Protein AF-A0A6B3FTX3-F1 (afdb_monomer)

Solvent-accessible surface area (backbone atoms only — not comparable to full-atom values): 3474 Å² total; per-residue (Å²): 143,47,80,65,55,66,71,44,35,85,53,52,52,60,51,51,56,52,38,51,55,41,26,54,59,33,13,76,73,61,37,74,90,27,68,63,9,54,52,51,16,53,53,50,50,54,52,51,53,50,62,68,42,49,65,53,51,59,64,70,76,106

Structure (mmCIF, N/CA/C/O backbone):
data_AF-A0A6B3FTX3-F1
#
_entry.id   AF-A0A6B3FTX3-F1
#
loop_
_atom_site.group_PDB
_atom_site.id
_atom_site.type_symbol
_atom_site.label_atom_id
_atom_site.label_alt_id
_atom_site.label_comp_id
_atom_site.label_asym_id
_atom_site.label_entity_id
_atom_site.label_seq_id
_atom_site.pdbx_PDB_ins_code
_atom_site.Cartn_x
_atom_site.Cartn_y
_atom_site.Cartn_z
_atom_site.occupancy
_atom_site.B_iso_or_equiv
_atom_site.auth_seq_id
_atom_site.auth_comp_id
_atom_site.auth_asym_id
_atom_site.auth_atom_id
_atom_site.pdbx_PDB_model_num
ATOM 1 N N . MET A 1 1 ? 18.812 -7.745 10.301 1.00 53.47 1 MET A N 1
ATOM 2 C CA . MET A 1 1 ? 17.805 -7.116 9.424 1.00 53.47 1 MET A CA 1
ATOM 3 C C . MET A 1 1 ? 16.376 -7.459 9.849 1.00 53.47 1 MET A C 1
ATOM 5 O O . MET A 1 1 ? 15.677 -8.128 9.106 1.00 53.47 1 MET A O 1
ATOM 9 N N . ASP A 1 2 ? 15.805 -7.073 10.989 1.00 63.75 2 ASP A N 1
ATOM 10 C CA . ASP A 1 2 ? 16.213 -6.460 12.268 1.00 63.75 2 ASP A CA 1
ATOM 11 C C . ASP A 1 2 ? 14.957 -6.569 13.155 1.00 63.75 2 ASP A C 1
ATOM 13 O O . ASP A 1 2 ? 13.856 -6.439 12.628 1.00 63.75 2 ASP A O 1
ATOM 17 N N . THR A 1 3 ? 15.065 -6.804 14.465 1.00 75.88 3 THR A N 1
ATOM 18 C CA . THR A 1 3 ? 13.954 -7.053 15.425 1.00 75.88 3 THR A CA 1
ATOM 19 C C . THR A 1 3 ? 12.729 -6.120 15.292 1.00 75.88 3 THR A C 1
ATOM 21 O O . THR A 1 3 ? 11.598 -6.474 15.629 1.00 75.88 3 THR A O 1
ATOM 24 N N . ILE A 1 4 ? 12.935 -4.920 14.756 1.00 75.81 4 ILE A N 1
ATOM 25 C CA . ILE A 1 4 ? 11.897 -3.929 14.453 1.00 75.81 4 ILE A CA 1
ATOM 26 C C . ILE A 1 4 ? 11.011 -4.375 13.274 1.00 75.81 4 ILE A C 1
ATOM 28 O O . ILE A 1 4 ? 9.790 -4.274 13.344 1.00 75.81 4 ILE A O 1
ATOM 32 N N . ALA A 1 5 ? 11.589 -4.925 12.206 1.00 78.94 5 ALA A N 1
ATOM 33 C CA . ALA A 1 5 ? 10.833 -5.428 11.060 1.00 78.94 5 ALA A CA 1
ATOM 34 C C . ALA A 1 5 ? 9.937 -6.615 11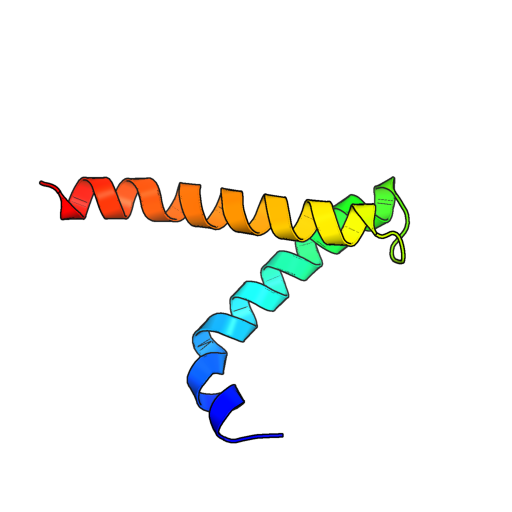.444 1.00 78.94 5 ALA A C 1
ATOM 36 O O . ALA A 1 5 ? 8.812 -6.711 10.958 1.00 78.94 5 ALA A O 1
ATOM 37 N N . SER A 1 6 ? 10.388 -7.480 12.363 1.00 84.56 6 SER A N 1
ATOM 38 C CA . SER A 1 6 ? 9.548 -8.567 12.879 1.00 84.56 6 SER A CA 1
ATOM 39 C C . SER A 1 6 ? 8.359 -8.051 13.690 1.00 84.56 6 SER A C 1
ATOM 41 O O . SER A 1 6 ? 7.275 -8.618 13.580 1.00 84.56 6 SER A O 1
ATOM 43 N N . LEU A 1 7 ? 8.517 -6.946 14.430 1.00 89.88 7 LEU A N 1
ATOM 44 C CA . LEU A 1 7 ? 7.422 -6.316 15.176 1.00 89.88 7 LEU A CA 1
ATOM 45 C C . LEU A 1 7 ? 6.329 -5.767 14.245 1.00 89.88 7 LEU A C 1
ATOM 47 O O . LEU A 1 7 ? 5.145 -5.907 14.532 1.00 89.88 7 LEU A O 1
ATOM 51 N N . PHE A 1 8 ? 6.719 -5.179 13.113 1.00 91.56 8 PHE A N 1
ATOM 52 C CA . PHE A 1 8 ? 5.787 -4.598 12.138 1.00 91.56 8 PHE A CA 1
ATOM 53 C C . PHE A 1 8 ? 5.400 -5.543 10.998 1.00 91.56 8 PHE A C 1
ATOM 55 O O . PHE A 1 8 ? 4.641 -5.144 10.114 1.00 91.56 8 PHE A O 1
ATOM 62 N N . SER A 1 9 ? 5.877 -6.790 11.019 1.00 90.06 9 SER A N 1
ATOM 63 C CA . SER A 1 9 ? 5.625 -7.793 9.975 1.00 90.06 9 SER A CA 1
ATOM 64 C C . SER A 1 9 ? 4.136 -7.958 9.662 1.00 90.06 9 SER A C 1
ATOM 66 O O . SER A 1 9 ? 3.747 -8.023 8.499 1.00 90.06 9 SER A O 1
ATOM 68 N N . PHE A 1 10 ? 3.281 -7.898 10.686 1.00 91.88 10 PHE A N 1
ATOM 69 C CA . PHE A 1 10 ? 1.831 -8.005 10.525 1.00 91.88 10 PHE A CA 1
ATOM 70 C C . PHE A 1 10 ? 1.216 -6.899 9.648 1.00 91.88 10 PHE A C 1
ATOM 72 O O . PHE A 1 10 ? 0.142 -7.101 9.091 1.00 91.88 10 PHE A O 1
ATOM 79 N N . ILE A 1 11 ? 1.882 -5.746 9.511 1.00 92.69 11 ILE A N 1
ATOM 80 C CA . ILE A 1 11 ? 1.470 -4.646 8.627 1.00 92.69 11 ILE A CA 1
ATOM 81 C C . ILE A 1 11 ? 2.259 -4.695 7.321 1.00 92.69 11 ILE 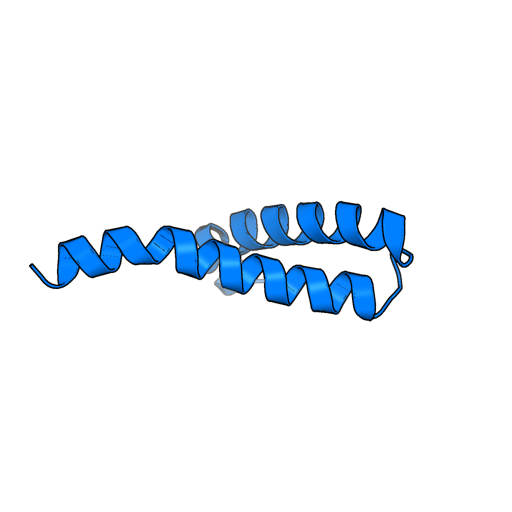A C 1
ATOM 83 O O . ILE A 1 11 ? 1.681 -4.580 6.242 1.00 92.69 11 ILE A O 1
ATOM 87 N N . THR A 1 12 ? 3.580 -4.853 7.394 1.00 91.88 12 THR A N 1
ATOM 88 C CA . THR A 1 12 ? 4.443 -4.746 6.212 1.00 91.88 12 THR A CA 1
ATOM 89 C C . THR A 1 12 ? 4.214 -5.889 5.230 1.00 91.88 12 THR A C 1
ATOM 91 O O . THR A 1 12 ? 4.231 -5.647 4.026 1.00 91.88 12 THR A O 1
ATOM 94 N N . THR A 1 13 ? 3.917 -7.101 5.708 1.00 92.81 13 THR A N 1
ATOM 95 C CA . THR A 1 13 ? 3.605 -8.253 4.855 1.00 92.81 13 THR A CA 1
ATOM 96 C C . THR A 1 13 ? 2.357 -8.025 3.991 1.00 92.81 13 THR A C 1
ATOM 98 O O . THR A 1 13 ? 2.491 -8.077 2.766 1.00 92.81 13 THR A O 1
ATOM 101 N N . PRO A 1 14 ? 1.160 -7.734 4.545 1.00 94.50 14 PRO A N 1
ATOM 102 C CA . PRO A 1 14 ? -0.020 -7.500 3.713 1.00 94.50 14 PRO A CA 1
ATOM 103 C C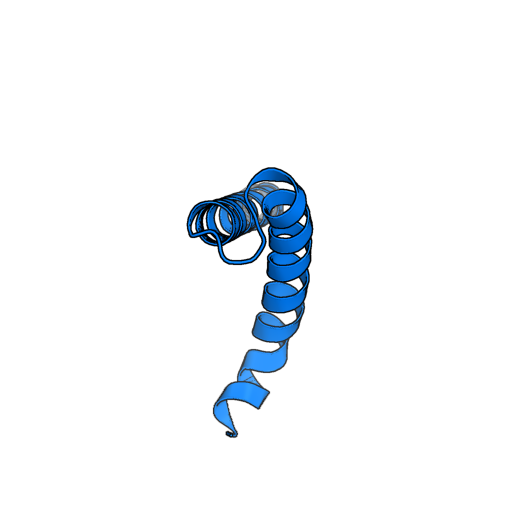 . PRO A 1 14 ? 0.117 -6.246 2.844 1.00 94.50 14 PRO A C 1
ATOM 105 O O . PRO A 1 14 ? -0.274 -6.274 1.681 1.00 94.50 14 PRO A O 1
ATOM 108 N N . VAL A 1 15 ? 0.718 -5.166 3.354 1.00 94.94 15 VAL A N 1
ATOM 109 C CA . VAL A 1 15 ? 0.934 -3.941 2.568 1.00 94.94 15 VAL A CA 1
ATOM 110 C C . VAL A 1 15 ? 1.830 -4.208 1.358 1.00 94.94 15 VAL A C 1
ATOM 112 O O . VAL A 1 15 ? 1.478 -3.826 0.243 1.00 94.94 15 VAL A O 1
ATOM 115 N N . SER A 1 16 ? 2.956 -4.900 1.556 1.00 94.69 16 SER A N 1
ATOM 116 C CA . SER A 1 16 ? 3.864 -5.274 0.470 1.00 94.69 16 SER A CA 1
ATOM 117 C C . SER A 1 16 ? 3.178 -6.195 -0.540 1.00 94.69 16 SER A C 1
ATOM 119 O O . SER A 1 16 ? 3.304 -5.987 -1.744 1.00 94.69 16 SER A O 1
ATOM 121 N N . TRP A 1 17 ? 2.381 -7.160 -0.075 1.00 95.44 17 TRP A N 1
ATOM 122 C CA . TRP A 1 17 ? 1.641 -8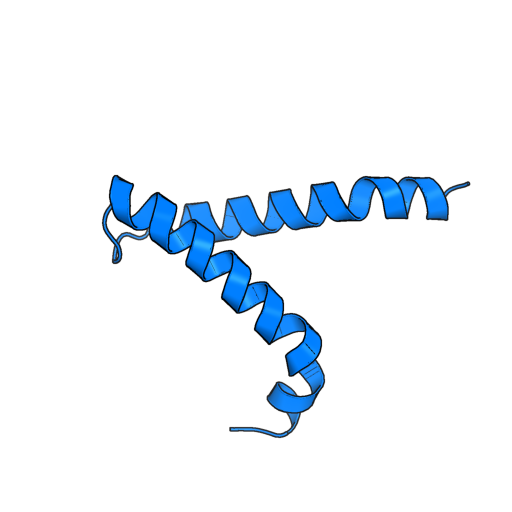.045 -0.970 1.00 95.44 17 TRP A CA 1
ATOM 123 C C . TRP A 1 17 ? 0.667 -7.276 -1.875 1.00 95.44 17 TRP A C 1
ATOM 125 O O . TRP A 1 17 ? 0.656 -7.505 -3.086 1.00 95.44 17 TRP A O 1
ATOM 135 N N . ILE A 1 18 ? -0.097 -6.331 -1.311 1.00 96.50 18 ILE A N 1
ATOM 136 C CA . ILE A 1 18 ? -1.060 -5.507 -2.059 1.00 96.50 18 ILE A CA 1
ATOM 137 C C . ILE A 1 18 ? -0.338 -4.586 -3.049 1.00 96.50 18 ILE A C 1
ATOM 139 O O . ILE A 1 18 ? -0.752 -4.489 -4.206 1.00 96.50 18 ILE A O 1
ATOM 143 N N . ILE A 1 19 ? 0.743 -3.920 -2.624 1.00 96.69 19 ILE A N 1
ATOM 144 C CA . ILE A 1 19 ? 1.451 -2.961 -3.481 1.00 96.69 19 ILE A CA 1
ATOM 145 C C . ILE A 1 19 ? 2.026 -3.642 -4.727 1.00 96.69 19 ILE A C 1
ATOM 147 O O . ILE A 1 19 ? 1.944 -3.081 -5.815 1.00 96.69 19 ILE A O 1
ATOM 151 N N . VAL A 1 20 ? 2.525 -4.879 -4.593 1.00 95.94 20 VAL A N 1
ATOM 152 C CA . VAL A 1 20 ? 3.046 -5.665 -5.719 1.00 95.94 20 VAL A CA 1
ATOM 153 C C . VAL A 1 20 ? 1.929 -6.067 -6.682 1.00 95.94 20 VAL A C 1
ATOM 155 O O . VAL A 1 20 ? 2.161 -6.087 -7.886 1.00 95.94 20 VAL A O 1
ATOM 158 N N . GLN A 1 21 ? 0.707 -6.345 -6.208 1.00 96.81 21 GLN A N 1
ATOM 159 C CA . GLN A 1 21 ? -0.404 -6.634 -7.125 1.00 96.81 21 GLN A CA 1
ATOM 160 C C . GLN A 1 21 ? -0.729 -5.425 -8.005 1.00 96.81 21 GLN A C 1
ATOM 162 O O . GLN A 1 21 ? -0.851 -5.568 -9.220 1.00 96.81 21 GLN A O 1
ATOM 167 N N . PHE A 1 22 ? -0.817 -4.232 -7.412 1.00 96.88 22 PHE A N 1
ATOM 168 C CA . PHE A 1 22 ? -1.035 -3.007 -8.181 1.00 96.88 22 PHE A CA 1
ATOM 169 C C . PHE A 1 22 ? 0.134 -2.701 -9.110 1.00 96.88 22 PHE A C 1
ATOM 171 O O . PHE A 1 22 ? -0.090 -2.362 -10.270 1.00 96.88 22 PHE A O 1
ATOM 178 N N . HIS A 1 23 ? 1.368 -2.889 -8.641 1.00 96.94 23 HIS A N 1
ATOM 179 C CA . HIS A 1 23 ? 2.553 -2.640 -9.454 1.00 96.94 23 HIS A CA 1
ATOM 180 C C . HIS A 1 23 ? 2.612 -3.565 -10.661 1.00 96.94 23 HIS A C 1
ATOM 182 O O . HIS A 1 23 ? 2.875 -3.084 -11.749 1.00 96.94 23 HIS A O 1
ATOM 188 N N . LYS A 1 24 ? 2.223 -4.837 -10.535 1.00 95.94 24 LYS A N 1
ATOM 189 C CA . LYS A 1 24 ? 2.110 -5.741 -11.691 1.00 95.94 24 LYS A CA 1
ATOM 190 C C . LYS A 1 24 ? 1.059 -5.277 -12.702 1.00 95.94 24 LYS A C 1
ATOM 192 O O . LYS A 1 24 ? 1.278 -5.385 -13.905 1.00 95.94 24 LYS A O 1
ATOM 197 N N . VAL A 1 25 ? -0.077 -4.756 -12.233 1.00 96.19 25 VAL A N 1
ATOM 198 C CA . VAL A 1 25 ? -1.135 -4.233 -13.115 1.00 96.19 25 VAL A CA 1
ATOM 199 C C . VAL A 1 25 ? -0.667 -2.970 -13.838 1.00 96.19 25 VAL A C 1
ATOM 201 O O . VAL A 1 25 ? -0.820 -2.867 -15.052 1.00 96.19 25 VAL A O 1
ATOM 204 N N . TYR A 1 26 ? -0.076 -2.015 -13.121 1.00 96.12 26 TYR A N 1
ATOM 205 C CA . TYR A 1 26 ? 0.405 -0.771 -13.725 1.00 96.12 26 TYR A CA 1
ATOM 206 C C . TYR A 1 26 ? 1.705 -0.952 -14.513 1.00 96.12 26 TYR A C 1
ATOM 208 O O . TYR A 1 26 ? 1.902 -0.269 -15.513 1.00 96.12 26 TYR A O 1
ATOM 216 N N . GLY A 1 27 ? 2.557 -1.891 -14.119 1.00 95.19 27 GLY A N 1
ATOM 217 C CA . GLY A 1 27 ? 3.778 -2.284 -14.817 1.00 95.19 27 GLY A CA 1
ATOM 218 C C . GLY A 1 27 ? 3.478 -2.882 -16.187 1.00 95.19 27 GLY A C 1
ATOM 219 O O . GLY A 1 27 ? 4.101 -2.496 -17.172 1.00 95.19 27 GLY A O 1
ATOM 220 N N . ALA A 1 28 ? 2.404 -3.673 -16.304 1.00 94.62 28 ALA A N 1
ATOM 221 C CA . ALA A 1 28 ? 1.913 -4.144 -17.600 1.00 94.62 28 ALA A CA 1
ATOM 222 C C . ALA A 1 28 ? 1.463 -3.007 -18.546 1.00 94.62 28 ALA A C 1
ATOM 224 O O . ALA A 1 28 ? 1.453 -3.198 -19.760 1.00 94.62 28 ALA A O 1
ATOM 225 N N . LEU A 1 29 ? 1.090 -1.835 -18.015 1.00 94.19 29 LEU A N 1
ATOM 226 C CA . LEU A 1 29 ? 0.620 -0.685 -18.801 1.00 94.19 29 LEU A CA 1
ATOM 227 C C . LEU A 1 29 ? 1.720 0.347 -19.089 1.00 94.19 29 LEU A C 1
ATOM 229 O O . LEU A 1 29 ? 1.744 0.928 -20.171 1.00 94.19 29 LEU A O 1
ATOM 233 N N . PHE A 1 30 ? 2.608 0.599 -18.125 1.00 92.19 30 PHE A N 1
ATOM 234 C CA . PHE A 1 30 ? 3.577 1.701 -18.157 1.00 92.19 30 PHE A CA 1
ATOM 235 C C . PHE A 1 30 ? 5.043 1.244 -18.114 1.00 92.19 30 PHE A C 1
ATOM 237 O O . PHE A 1 30 ? 5.932 2.091 -18.209 1.00 92.19 30 PHE A O 1
ATOM 244 N N . GLY A 1 31 ? 5.298 -0.060 -17.982 1.00 92.31 31 GLY A N 1
ATOM 245 C CA . GLY A 1 31 ? 6.611 -0.657 -17.740 1.00 92.31 31 GLY A CA 1
ATOM 246 C C . GLY A 1 31 ? 6.906 -0.827 -16.247 1.00 92.31 31 GLY A C 1
ATOM 247 O O . GLY A 1 31 ? 6.607 0.057 -15.443 1.00 92.31 31 GLY A O 1
ATOM 248 N N . ASP A 1 32 ? 7.516 -1.953 -15.877 1.00 89.50 32 ASP A N 1
ATOM 249 C CA . ASP A 1 32 ? 7.770 -2.321 -14.474 1.00 89.50 32 ASP A CA 1
ATOM 250 C C . ASP A 1 32 ? 8.697 -1.322 -13.753 1.00 89.50 32 ASP A C 1
ATOM 252 O O . ASP A 1 32 ? 8.460 -0.959 -12.598 1.00 89.50 32 ASP A O 1
ATOM 256 N N . ASP A 1 33 ? 9.698 -0.791 -14.455 1.00 92.62 33 ASP A N 1
ATOM 257 C CA . ASP A 1 33 ? 10.655 0.179 -13.900 1.00 92.62 33 ASP A CA 1
ATOM 258 C C . ASP A 1 33 ? 10.177 1.639 -14.014 1.00 92.62 33 ASP A C 1
ATOM 260 O O . ASP A 1 33 ? 10.901 2.581 -13.685 1.00 92.62 33 ASP A O 1
ATOM 264 N N . SER A 1 34 ? 8.945 1.860 -14.479 1.00 93.62 34 SER A N 1
ATOM 265 C CA . SER A 1 34 ? 8.394 3.201 -14.650 1.00 93.62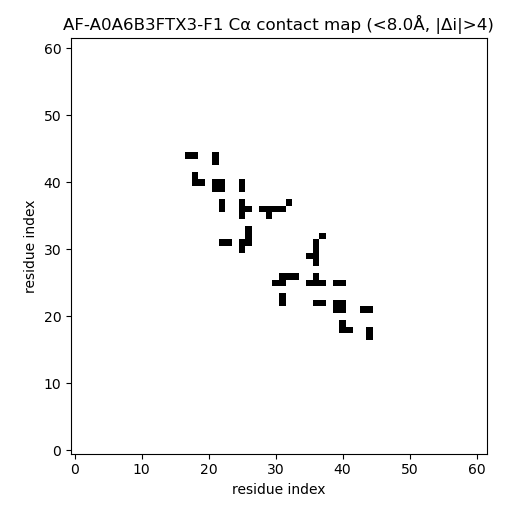 34 SER A CA 1
ATOM 266 C C . SER A 1 34 ? 7.983 3.822 -13.318 1.00 93.62 34 SER A C 1
ATOM 268 O O . SER A 1 34 ? 7.247 3.229 -12.524 1.00 93.62 34 SER A O 1
ATOM 270 N N . GLY A 1 35 ? 8.367 5.085 -13.104 1.00 93.00 35 GLY A N 1
ATOM 271 C CA . GLY A 1 35 ? 7.913 5.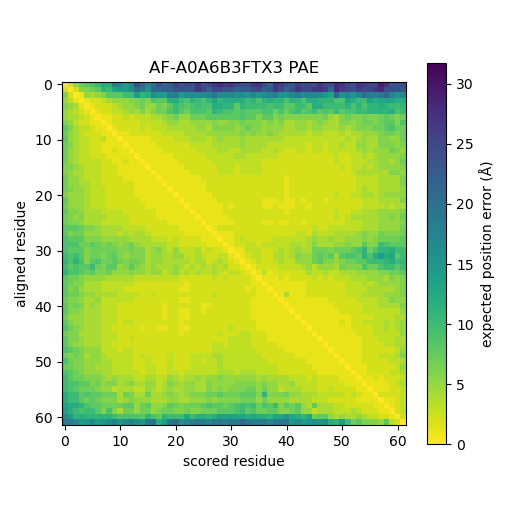871 -11.951 1.00 93.00 35 GLY A CA 1
ATOM 272 C C . GLY A 1 35 ? 6.384 5.990 -11.865 1.00 93.00 35 GLY A C 1
ATOM 273 O O . GLY A 1 35 ? 5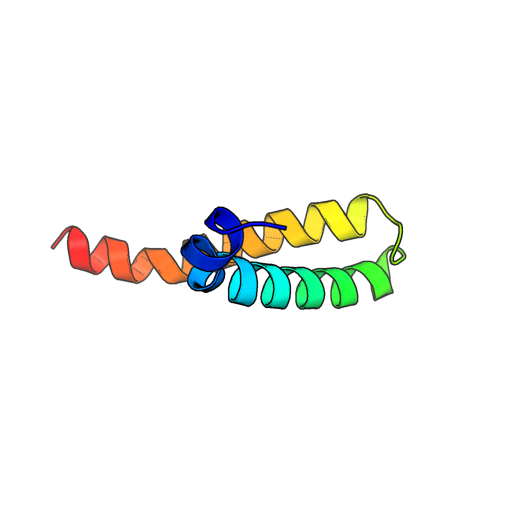.839 6.090 -10.766 1.00 93.00 35 GLY A O 1
ATOM 274 N N . TRP A 1 36 ? 5.678 5.896 -12.999 1.00 94.56 36 TRP A N 1
ATOM 275 C CA . TRP A 1 36 ? 4.213 5.857 -13.036 1.00 94.56 36 TRP A CA 1
ATOM 276 C C . TRP A 1 36 ? 3.642 4.569 -12.443 1.00 94.56 36 TRP A C 1
ATOM 278 O O . TRP A 1 36 ? 2.670 4.642 -11.691 1.00 94.56 36 TRP A O 1
ATOM 288 N N . ALA A 1 37 ? 4.253 3.410 -12.715 1.00 96.25 37 ALA A N 1
ATOM 289 C CA . ALA A 1 37 ? 3.811 2.138 -12.148 1.00 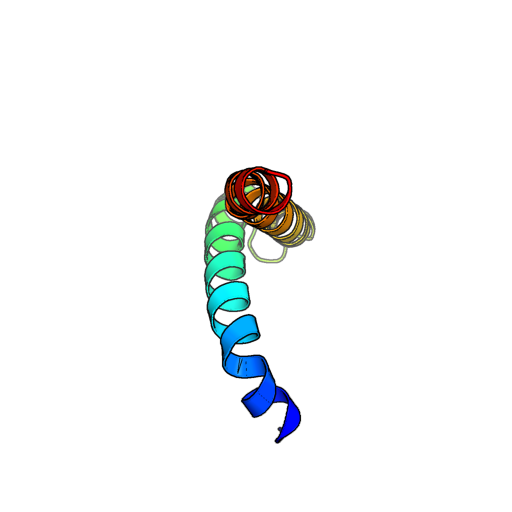96.25 37 ALA A CA 1
ATOM 290 C C . ALA A 1 37 ? 3.934 2.149 -10.618 1.00 96.25 37 ALA A C 1
ATOM 292 O O . ALA A 1 37 ? 2.995 1.782 -9.909 1.00 96.25 37 ALA A O 1
ATOM 293 N N . TRP A 1 38 ? 5.045 2.670 -10.094 1.00 95.31 38 TRP A N 1
ATOM 294 C CA . TRP A 1 38 ? 5.253 2.841 -8.655 1.00 95.31 38 TRP A CA 1
ATOM 295 C C . TRP A 1 38 ? 4.300 3.866 -8.032 1.00 95.31 38 TRP A C 1
ATOM 297 O O . TRP A 1 38 ? 3.630 3.564 -7.042 1.00 95.31 38 TRP A O 1
ATOM 307 N N . GLY A 1 39 ? 4.190 5.058 -8.625 1.00 96.62 39 GLY A N 1
ATOM 308 C CA . GLY A 1 39 ? 3.345 6.134 -8.108 1.00 96.62 39 GLY A CA 1
ATOM 309 C C . GLY A 1 39 ? 1.867 5.746 -8.047 1.00 96.62 39 GLY A C 1
ATOM 310 O O . GLY A 1 39 ? 1.228 5.899 -7.004 1.00 96.62 39 GLY A O 1
ATOM 311 N N . LEU A 1 40 ? 1.329 5.172 -9.128 1.00 96.75 40 LEU A N 1
ATOM 312 C CA . LEU A 1 40 ? -0.071 4.736 -9.185 1.00 96.75 40 LEU A CA 1
ATOM 313 C C . LEU A 1 40 ? -0.361 3.575 -8.226 1.00 96.75 40 LEU A C 1
ATOM 315 O O . LEU A 1 40 ? -1.454 3.515 -7.657 1.00 96.75 40 LEU A O 1
ATOM 319 N N . SER A 1 41 ? 0.617 2.701 -7.973 1.00 96.62 41 SER A N 1
ATOM 320 C CA . SER A 1 41 ? 0.480 1.621 -6.987 1.00 96.62 41 SER A CA 1
ATOM 321 C C . SER A 1 41 ? 0.319 2.153 -5.568 1.00 96.62 41 SER A C 1
ATOM 323 O O . SER A 1 41 ? -0.561 1.700 -4.835 1.00 96.62 41 SER A O 1
ATOM 325 N N . ILE A 1 42 ? 1.122 3.153 -5.191 1.00 96.44 42 ILE A N 1
ATOM 326 C CA . ILE A 1 42 ? 1.029 3.802 -3.878 1.00 96.44 42 ILE A CA 1
ATOM 327 C C . ILE A 1 42 ? -0.322 4.512 -3.736 1.00 96.44 42 ILE A C 1
ATOM 329 O O . ILE A 1 42 ? -1.009 4.326 -2.732 1.00 96.44 42 ILE A O 1
ATOM 333 N N . VAL A 1 43 ? -0.739 5.283 -4.747 1.00 97.62 43 VAL A N 1
ATOM 334 C CA . VAL A 1 43 ? -2.033 5.989 -4.729 1.00 97.62 43 VAL A CA 1
ATOM 335 C C . VAL A 1 43 ? -3.194 5.004 -4.561 1.00 97.62 43 VAL A C 1
ATOM 337 O O . VAL A 1 43 ? -4.066 5.214 -3.716 1.00 97.62 43 VAL A O 1
ATOM 340 N N . SER A 1 44 ? -3.178 3.897 -5.300 1.00 97.12 44 SER A N 1
ATOM 341 C CA . SER A 1 44 ? -4.236 2.881 -5.249 1.00 97.12 44 SER A CA 1
ATOM 342 C C . SER A 1 44 ? -4.296 2.170 -3.904 1.00 97.12 44 SER A C 1
ATOM 344 O O . SER A 1 44 ? -5.381 1.962 -3.362 1.00 97.12 44 SER A O 1
ATOM 346 N N . LEU A 1 45 ? -3.136 1.867 -3.316 1.00 96.56 45 LEU A N 1
ATOM 347 C CA . LEU A 1 45 ? -3.044 1.312 -1.971 1.00 96.56 45 LEU A CA 1
ATOM 348 C C . LEU A 1 45 ? -3.663 2.257 -0.924 1.00 96.56 45 LEU A C 1
ATOM 350 O O . LEU A 1 45 ? -4.432 1.809 -0.073 1.00 96.56 45 LEU A O 1
ATOM 354 N N . VAL A 1 46 ? -3.377 3.562 -0.993 1.00 96.44 46 VAL A N 1
ATOM 355 C CA . VAL A 1 46 ? -3.952 4.558 -0.070 1.00 96.44 46 VAL A CA 1
ATOM 356 C C . VAL A 1 46 ? -5.475 4.604 -0.197 1.00 96.44 46 VAL A C 1
ATOM 358 O O . VAL A 1 46 ? -6.174 4.580 0.818 1.00 9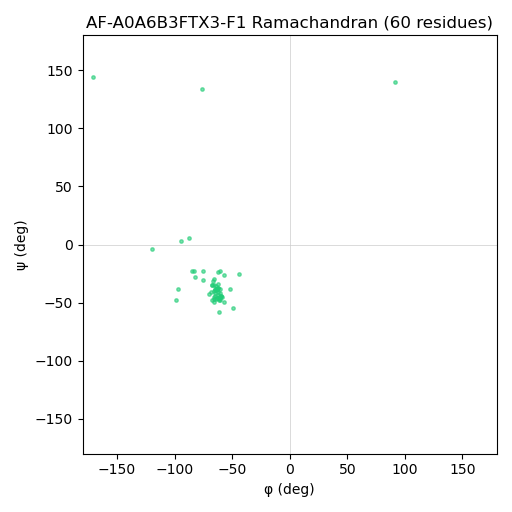6.44 46 VAL A O 1
ATOM 361 N N . VAL A 1 47 ? -6.001 4.634 -1.425 1.00 97.19 47 VAL A N 1
ATOM 362 C CA . VAL A 1 47 ? -7.450 4.634 -1.680 1.00 97.19 47 VAL A CA 1
ATOM 363 C C . VAL A 1 47 ? -8.101 3.359 -1.143 1.00 97.19 47 VAL A C 1
ATOM 365 O O . VAL A 1 47 ? -9.114 3.441 -0.448 1.00 97.19 47 VAL A O 1
ATOM 368 N N . LEU A 1 48 ? -7.497 2.194 -1.391 1.00 96.38 48 LEU A N 1
ATOM 369 C CA . LEU A 1 48 ? -7.990 0.906 -0.902 1.00 96.38 48 LEU A CA 1
ATOM 370 C C . LEU A 1 48 ? -8.115 0.898 0.624 1.00 96.38 48 LEU A C 1
ATOM 372 O O . LEU A 1 48 ? -9.179 0.577 1.154 1.00 96.38 48 LEU A O 1
ATOM 376 N N . ILE A 1 49 ? -7.067 1.322 1.336 1.00 94.75 49 ILE A N 1
ATOM 377 C CA . ILE A 1 49 ? -7.080 1.379 2.803 1.00 94.75 49 ILE A CA 1
ATOM 378 C C . ILE A 1 49 ? -8.178 2.329 3.297 1.00 94.75 49 ILE A C 1
ATOM 380 O O . ILE A 1 49 ? -8.897 1.998 4.239 1.00 94.75 49 ILE A O 1
ATOM 384 N N . ARG A 1 50 ? -8.364 3.490 2.654 1.00 94.38 50 ARG A N 1
ATOM 385 C CA . ARG A 1 50 ? -9.436 4.429 3.021 1.00 94.38 50 ARG A CA 1
ATOM 386 C C . ARG A 1 50 ? -10.810 3.789 2.881 1.00 94.38 50 ARG A C 1
ATOM 388 O O . ARG A 1 50 ? -11.596 3.882 3.817 1.00 94.38 50 ARG A O 1
ATOM 395 N N . ILE A 1 51 ? -11.076 3.097 1.776 1.00 96.31 51 ILE A N 1
ATOM 396 C CA . ILE A 1 51 ? -12.355 2.411 1.548 1.00 96.31 51 ILE A CA 1
ATOM 397 C C . ILE A 1 51 ? -12.611 1.355 2.630 1.00 96.31 51 ILE A C 1
ATOM 399 O O . ILE A 1 51 ? -13.703 1.316 3.192 1.00 96.31 51 ILE A O 1
ATOM 403 N N . CYS A 1 52 ? -11.603 0.552 2.983 1.00 93.88 52 CYS A N 1
ATOM 404 C CA . CYS A 1 52 ? -11.718 -0.442 4.052 1.00 93.88 52 CYS A CA 1
ATOM 405 C C . CYS A 1 52 ? -12.001 0.185 5.429 1.00 93.88 52 CYS A C 1
ATOM 407 O O . CYS A 1 52 ? -12.717 -0.406 6.237 1.00 93.88 52 CYS A O 1
ATOM 409 N N . LEU A 1 53 ? -11.457 1.374 5.703 1.00 94.38 53 LEU A N 1
ATOM 410 C CA . LEU A 1 53 ? -11.603 2.050 6.993 1.00 94.38 53 LEU A CA 1
ATOM 411 C C . LEU A 1 53 ? -12.886 2.887 7.122 1.00 94.38 53 LEU A C 1
ATOM 413 O O . LEU A 1 53 ? -13.338 3.092 8.244 1.00 94.38 53 LEU A O 1
ATOM 417 N N . ILE A 1 54 ? -13.514 3.339 6.029 1.00 95.00 54 ILE A N 1
ATOM 418 C CA . ILE A 1 54 ? -14.790 4.085 6.077 1.00 95.00 54 ILE A CA 1
ATOM 419 C C . ILE A 1 54 ? -15.856 3.395 6.953 1.00 95.00 54 ILE A C 1
ATOM 421 O O . ILE A 1 54 ? -16.351 4.042 7.877 1.00 95.00 54 ILE A O 1
ATOM 425 N N . PRO A 1 55 ? -16.221 2.111 6.747 1.00 93.38 55 PRO A N 1
ATOM 426 C CA . PRO A 1 55 ? -17.248 1.465 7.567 1.00 93.38 55 PRO A CA 1
ATOM 427 C C . PRO A 1 55 ? -16.818 1.304 9.027 1.00 93.38 55 PRO A C 1
ATOM 429 O O . PRO A 1 55 ? -17.668 1.321 9.917 1.00 93.38 55 PRO A O 1
ATOM 432 N N . LEU A 1 56 ? -15.512 1.166 9.285 1.00 93.62 56 LEU A N 1
ATOM 433 C CA . LEU A 1 56 ? -14.978 1.126 10.642 1.00 93.62 56 LEU A CA 1
ATOM 434 C C . LEU A 1 56 ? -15.180 2.477 11.334 1.00 93.62 56 LEU A C 1
ATOM 436 O O . LEU A 1 56 ? -15.711 2.506 12.438 1.00 93.62 56 LEU A O 1
ATOM 440 N N . PHE A 1 57 ? -14.860 3.586 10.664 1.00 89.62 57 PHE A N 1
ATOM 441 C CA . PHE A 1 57 ? -15.088 4.927 11.202 1.00 89.62 57 PHE A CA 1
ATOM 442 C C . PHE A 1 57 ? -16.575 5.222 11.420 1.00 89.62 57 PHE A C 1
ATOM 444 O O . PHE A 1 57 ? -16.936 5.780 12.451 1.00 89.62 57 PHE A O 1
ATOM 451 N N . VAL A 1 58 ? -17.461 4.776 10.522 1.00 94.44 58 VAL A N 1
ATOM 452 C CA . VAL A 1 58 ? -18.917 4.904 10.721 1.00 94.44 58 VAL A CA 1
ATOM 453 C C . VAL A 1 58 ? -19.377 4.161 11.982 1.00 94.44 58 VAL A C 1
ATOM 455 O O . VAL A 1 58 ? -20.220 4.673 12.714 1.00 94.44 58 VAL A O 1
ATOM 458 N N . LYS A 1 59 ? -18.808 2.982 12.269 1.00 92.50 59 LYS A N 1
ATOM 459 C CA . LYS A 1 59 ? -19.094 2.217 13.496 1.00 92.50 59 LYS A CA 1
ATOM 460 C C . LYS A 1 59 ? -18.426 2.779 14.752 1.00 92.50 59 LYS A C 1
ATOM 462 O O . LYS A 1 59 ? -18.878 2.464 15.839 1.00 92.50 59 LYS A O 1
ATOM 467 N N . GLN A 1 60 ? -17.343 3.541 14.621 1.00 87.94 60 GLN A N 1
ATOM 468 C CA . GLN A 1 60 ? -16.655 4.168 15.756 1.00 87.94 60 GLN A CA 1
ATOM 469 C C . GLN A 1 60 ? -17.324 5.473 16.204 1.00 87.94 60 GLN A C 1
ATOM 471 O O . GLN A 1 60 ? -17.202 5.843 17.366 1.00 87.94 60 GLN A O 1
ATOM 476 N N . ILE A 1 61 ? -17.991 6.184 15.287 1.00 90.25 61 ILE A N 1
ATOM 477 C CA . ILE A 1 61 ? -18.629 7.483 15.564 1.00 90.25 61 ILE A CA 1
ATOM 478 C C . ILE A 1 61 ? -20.028 7.327 16.190 1.00 90.25 61 ILE A C 1
ATOM 480 O O . ILE A 1 61 ? -20.506 8.257 16.837 1.00 90.25 61 ILE A O 1
ATOM 484 N N . LYS A 1 62 ? -20.691 6.185 15.997 1.00 68.38 62 LYS A N 1
ATOM 485 C CA . LYS A 1 62 ? -22.035 5.903 16.516 1.00 68.38 62 LYS A CA 1
ATOM 486 C C . LYS A 1 62 ? -21.975 4.977 17.722 1.00 68.38 62 LYS A C 1
ATOM 488 O O . LYS A 1 62 ? -22.693 5.273 18.700 1.00 68.38 62 LYS A O 1
#

Secondary structure (DSSP, 8-state):
--HHHHHHHHHHHHHHHHHHHHHHHHHHHH-TT-HHHHHHHHHHHHHHHHHHHHHHHHHHH-

Radius of gyration: 14.78 Å; Cα contacts (8 Å, |Δi|>4): 32; chains: 1; bounding box: 40×16×35 Å

Mean predicted aligned error: 4.64 Å

Sequence (62 aa):
MDTIASLFSFITTPVSWIIVQFHKVYGALFGDDSGWAWGLSIVSLVVLIRICLIPLFVKQIK

pLDDT: mean 91.79, std 8.22, range [53.47, 97.62]

Foldseek 3Di:
DDVVCVVCVVPCVVLVVQLVVQLVVVCVVQNNPDPRSNVVSVVVSVVVVVVVCVVVVVVVVD